Protein AF-A0A820X596-F1 (afdb_monomer_lite)

Sequence (65 aa):
VLIMADNTLENRQFQIQKFDSDNAEQLRVIGAGLGRTGTLSLKIALEQLGFGPCHNMGELLSKPR

Structure (mmCIF, N/CA/C/O backbone):
data_AF-A0A820X596-F1
#
_entry.id   AF-A0A820X596-F1
#
loop_
_atom_site.group_PDB
_atom_site.id
_atom_site.type_symbol
_atom_site.label_atom_id
_atom_site.label_alt_id
_atom_site.label_comp_id
_atom_site.label_asym_id
_atom_site.label_entity_id
_atom_site.label_seq_id
_atom_site.pdbx_PDB_ins_code
_atom_site.Cartn_x
_atom_site.Cartn_y
_atom_site.Cartn_z
_atom_site.occupancy
_atom_site.B_iso_or_equiv
_atom_site.auth_seq_id
_atom_site.auth_comp_id
_atom_site.auth_asym_id
_atom_site.auth_atom_id
_atom_site.pdbx_PDB_model_num
ATOM 1 N N . VAL A 1 1 ? -1.739 0.247 -8.894 1.00 35.94 1 VAL A N 1
ATOM 2 C CA . VAL A 1 1 ? -2.281 0.946 -7.710 1.00 35.94 1 VAL A CA 1
ATOM 3 C C . VAL A 1 1 ? -3.773 1.072 -7.929 1.00 35.94 1 VAL A C 1
ATOM 5 O O . VAL A 1 1 ? -4.165 1.800 -8.829 1.00 35.94 1 VAL A O 1
ATOM 8 N N . LEU A 1 2 ? -4.583 0.315 -7.191 1.00 36.12 2 LEU A N 1
ATOM 9 C CA . LEU A 1 2 ? -5.996 0.647 -7.046 1.00 36.12 2 LEU A CA 1
ATOM 10 C C . LEU A 1 2 ? -6.066 1.464 -5.749 1.00 36.12 2 LEU A C 1
ATOM 12 O O . LEU A 1 2 ? -5.961 0.892 -4.666 1.00 36.12 2 LEU A O 1
ATOM 16 N N . ILE A 1 3 ? -6.100 2.797 -5.844 1.00 36.44 3 ILE A N 1
ATOM 17 C CA . ILE A 1 3 ? -6.476 3.611 -4.681 1.00 36.44 3 ILE A CA 1
ATOM 18 C C . ILE A 1 3 ? -7.992 3.502 -4.631 1.00 36.44 3 ILE A C 1
ATOM 20 O O . ILE A 1 3 ? -8.671 4.084 -5.472 1.00 36.44 3 ILE A O 1
ATOM 24 N N . MET A 1 4 ? -8.520 2.712 -3.701 1.00 38.56 4 MET A N 1
ATOM 25 C CA . MET A 1 4 ? -9.944 2.777 -3.382 1.00 38.56 4 MET A CA 1
ATOM 26 C C . MET A 1 4 ? -10.119 4.007 -2.495 1.00 38.56 4 MET A C 1
ATOM 28 O O . MET A 1 4 ? -10.109 3.916 -1.275 1.00 38.56 4 MET A O 1
ATOM 32 N N . ALA A 1 5 ? -10.113 5.181 -3.124 1.00 37.75 5 ALA A N 1
ATOM 33 C CA . ALA A 1 5 ? -10.589 6.395 -2.487 1.00 37.75 5 ALA A CA 1
ATOM 34 C C . ALA A 1 5 ? -12.116 6.310 -2.411 1.00 37.75 5 ALA A C 1
ATOM 36 O O . ALA A 1 5 ? -12.736 5.713 -3.295 1.00 37.75 5 ALA A O 1
ATOM 37 N N . ASP A 1 6 ? -12.674 6.874 -1.340 1.00 42.66 6 ASP A N 1
ATOM 38 C CA . ASP A 1 6 ? -14.109 7.025 -1.111 1.00 42.66 6 ASP A CA 1
ATOM 39 C C . ASP A 1 6 ? -14.826 7.374 -2.421 1.00 42.66 6 ASP A C 1
ATOM 41 O O . ASP A 1 6 ? -14.597 8.424 -3.027 1.00 42.66 6 ASP A O 1
ATOM 45 N N . ASN A 1 7 ? -15.628 6.424 -2.898 1.00 45.81 7 ASN A N 1
ATOM 46 C CA . ASN A 1 7 ? -16.271 6.502 -4.192 1.00 45.81 7 ASN A CA 1
ATOM 47 C C . ASN A 1 7 ? -17.756 6.774 -3.964 1.00 45.81 7 ASN A C 1
ATOM 49 O O . ASN A 1 7 ? -18.611 5.890 -4.071 1.00 45.81 7 ASN A O 1
ATOM 53 N N . THR A 1 8 ? -18.066 8.043 -3.706 1.00 47.78 8 THR A N 1
ATOM 54 C CA . THR A 1 8 ? -19.345 8.583 -4.158 1.00 47.78 8 THR A CA 1
ATOM 55 C C . THR A 1 8 ? -19.287 8.594 -5.683 1.00 47.78 8 THR A C 1
ATOM 57 O O . THR A 1 8 ? -18.713 9.510 -6.258 1.00 47.78 8 THR A O 1
ATOM 60 N N . LEU A 1 9 ? -19.774 7.523 -6.321 1.00 45.44 9 LEU A N 1
ATOM 61 C CA . LEU A 1 9 ? -20.551 7.512 -7.570 1.00 45.44 9 LEU A CA 1
ATOM 62 C C . LEU A 1 9 ? -20.760 6.067 -8.056 1.00 45.44 9 LEU A C 1
ATOM 64 O O . LEU A 1 9 ? -19.836 5.279 -8.261 1.00 45.44 9 LEU A O 1
ATOM 68 N N . GLU A 1 10 ? -22.034 5.735 -8.226 1.00 52.78 10 GLU A N 1
ATOM 69 C CA . GLU A 1 10 ? -22.557 4.467 -8.714 1.00 52.78 10 GLU A CA 1
ATOM 70 C C . GLU A 1 10 ? -22.236 4.271 -10.202 1.00 52.78 10 GLU A C 1
ATOM 72 O O . GLU A 1 10 ? -22.641 5.099 -11.015 1.00 52.78 10 GLU A O 1
ATOM 77 N N . ASN A 1 11 ? -21.584 3.162 -10.581 1.00 36.56 11 ASN A N 1
ATOM 78 C CA . ASN A 1 11 ? -22.058 2.217 -11.610 1.00 36.56 11 ASN A CA 1
ATOM 79 C C . ASN A 1 11 ? -20.971 1.228 -12.092 1.00 36.56 11 ASN A C 1
ATOM 81 O O . ASN A 1 11 ? -19.929 1.620 -12.602 1.00 36.56 11 ASN A O 1
ATOM 85 N N . ARG A 1 12 ? -21.371 -0.054 -12.085 1.00 42.38 12 ARG A N 1
ATOM 86 C CA . ARG A 1 12 ? -20.970 -1.181 -12.959 1.00 42.38 12 ARG A CA 1
ATOM 87 C C . ARG A 1 12 ? -19.680 -1.981 -12.679 1.00 42.38 12 ARG A C 1
ATOM 89 O O . ARG A 1 12 ? -18.568 -1.599 -13.009 1.00 42.38 12 ARG A O 1
ATOM 96 N N . GLN A 1 13 ? -19.951 -3.220 -12.243 1.00 42.16 13 GLN A N 1
ATOM 97 C CA . GLN A 1 13 ? -19.319 -4.487 -12.647 1.00 42.16 13 GLN A CA 1
ATOM 98 C C . GLN A 1 13 ? -17.825 -4.706 -12.371 1.00 42.16 13 GLN A C 1
ATOM 100 O O . GLN A 1 13 ? -17.132 -5.280 -13.192 1.00 42.16 13 GLN A O 1
ATOM 105 N N . PHE A 1 14 ? -17.374 -4.431 -11.154 1.00 43.94 14 PHE A N 1
ATOM 106 C CA . PHE A 1 14 ? -16.465 -5.333 -10.438 1.00 43.94 14 PHE A CA 1
ATOM 107 C C . PHE A 1 14 ? -16.912 -5.298 -8.976 1.00 43.94 14 PHE A C 1
ATOM 109 O O . PHE A 1 14 ? -17.192 -4.217 -8.462 1.00 43.94 14 PHE A O 1
ATOM 116 N N . GLN A 1 15 ? -17.077 -6.453 -8.321 1.00 38.03 15 GLN A N 1
ATOM 117 C CA . GLN A 1 15 ? -17.465 -6.507 -6.905 1.00 38.03 15 GLN A CA 1
ATOM 118 C C . GLN A 1 15 ? -16.291 -6.058 -6.031 1.00 38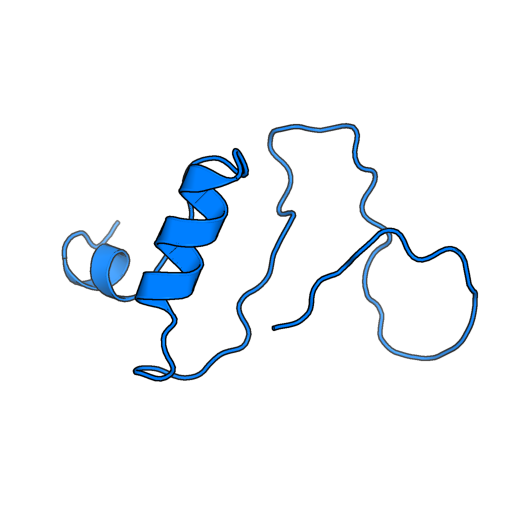.03 15 GLN A C 1
ATOM 120 O O . GLN A 1 15 ? -15.633 -6.856 -5.373 1.00 38.03 15 GLN A O 1
ATOM 125 N N . ILE A 1 16 ? -16.001 -4.763 -6.057 1.00 49.78 16 ILE A N 1
ATOM 126 C CA . ILE A 1 16 ? -15.245 -4.116 -5.004 1.00 49.78 16 ILE A CA 1
ATOM 127 C C . ILE A 1 16 ? -16.244 -3.943 -3.866 1.00 49.78 16 ILE A C 1
ATOM 129 O O . ILE A 1 16 ? -17.180 -3.148 -3.967 1.00 49.78 16 ILE A O 1
ATOM 133 N N . GLN A 1 17 ? -16.104 -4.764 -2.826 1.00 52.84 17 GLN A N 1
ATOM 134 C CA . GLN A 1 17 ? -16.888 -4.619 -1.605 1.00 52.84 17 GLN A CA 1
ATOM 135 C C . GLN A 1 17 ? -16.730 -3.183 -1.100 1.00 52.84 17 GLN A C 1
ATOM 137 O O . GLN A 1 17 ? -15.608 -2.704 -0.936 1.00 52.84 17 GLN A O 1
ATOM 142 N N . LYS A 1 18 ? -17.855 -2.495 -0.879 1.00 53.66 18 LYS A N 1
ATOM 143 C CA . LYS A 1 18 ? -17.863 -1.223 -0.154 1.00 53.66 18 LYS A CA 1
ATOM 144 C C . LYS A 1 18 ? -17.280 -1.514 1.228 1.00 53.66 18 LYS A C 1
ATOM 146 O O . LYS A 1 18 ? -17.819 -2.345 1.953 1.00 53.66 18 LYS A O 1
ATOM 151 N N . PHE A 1 19 ? -16.129 -0.927 1.519 1.00 59.81 19 PHE A N 1
ATOM 152 C CA . PHE A 1 19 ? -15.420 -1.117 2.776 1.00 59.81 19 PHE A CA 1
ATOM 153 C C . PHE A 1 19 ? -15.695 0.111 3.637 1.00 59.81 19 PHE A C 1
ATOM 155 O O . PHE A 1 19 ? -15.273 1.207 3.276 1.00 59.81 19 PHE A O 1
ATOM 162 N N . ASP A 1 20 ? -16.449 -0.072 4.722 1.00 61.25 20 ASP A N 1
ATOM 163 C CA . ASP A 1 20 ? -16.685 0.985 5.705 1.00 61.25 20 ASP A CA 1
ATOM 164 C C . ASP A 1 20 ? -15.365 1.395 6.364 1.00 61.25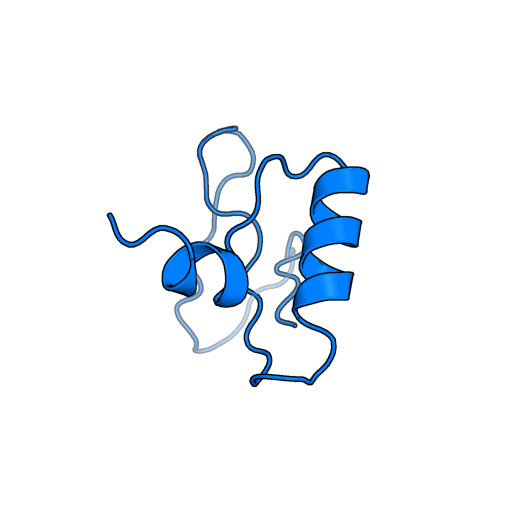 20 ASP A C 1
ATOM 166 O O . ASP A 1 20 ? -14.558 0.558 6.759 1.00 61.25 20 ASP A O 1
ATOM 170 N N . SER A 1 21 ? -15.136 2.700 6.476 1.00 61.81 21 SER A N 1
ATOM 171 C CA . SER A 1 21 ? -13.867 3.288 6.926 1.00 61.81 21 SER A CA 1
ATOM 172 C C . SER A 1 21 ? -13.617 3.182 8.439 1.00 61.81 21 SER A C 1
ATOM 174 O O . SER A 1 21 ? -12.566 3.616 8.912 1.00 61.81 21 SER A O 1
ATOM 176 N N . ASP A 1 22 ? -14.556 2.617 9.201 1.00 62.19 22 ASP A N 1
ATOM 177 C CA . ASP A 1 22 ? -14.624 2.783 10.659 1.00 62.19 22 ASP A CA 1
ATOM 178 C C . ASP A 1 22 ? -13.855 1.724 11.473 1.00 62.19 22 ASP A C 1
ATOM 180 O O . ASP A 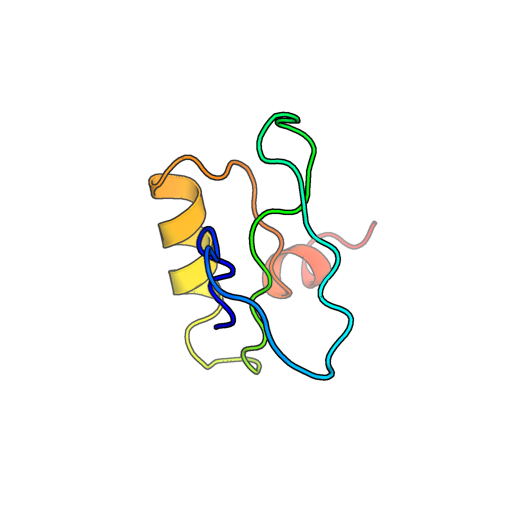1 22 ? -13.726 1.861 12.690 1.00 62.19 22 ASP A O 1
ATOM 184 N N . ASN A 1 23 ? -13.286 0.689 10.840 1.00 62.78 23 ASN A N 1
ATOM 185 C CA . ASN A 1 23 ? -12.455 -0.308 11.528 1.00 6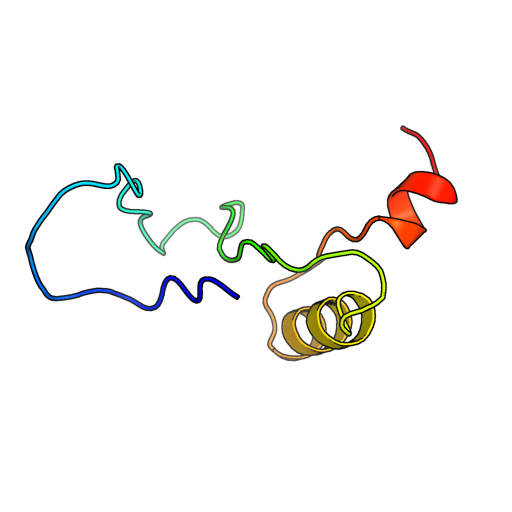2.78 23 ASN A CA 1
ATOM 186 C C . ASN A 1 23 ? -10.963 -0.159 11.189 1.00 62.78 23 ASN A C 1
ATOM 188 O O . ASN A 1 23 ? -10.529 -0.384 10.062 1.00 62.78 23 ASN A O 1
ATOM 192 N N . ALA A 1 24 ? -10.141 0.150 12.198 1.00 59.31 24 ALA A N 1
ATOM 193 C CA . ALA A 1 24 ? -8.688 0.316 12.054 1.00 59.31 24 ALA A CA 1
ATOM 194 C C . ALA A 1 24 ? -7.937 -0.976 11.649 1.00 59.31 24 ALA A C 1
ATOM 196 O O . ALA A 1 24 ? -6.827 -0.902 11.126 1.00 59.31 24 ALA A O 1
ATOM 197 N N . GLU A 1 25 ? -8.552 -2.145 11.844 1.00 65.19 25 GLU A N 1
ATOM 198 C CA . GLU A 1 25 ? -8.029 -3.482 11.498 1.00 65.19 25 GLU A CA 1
ATOM 199 C C . GLU A 1 25 ? -8.344 -3.904 10.046 1.00 65.19 25 GLU A C 1
ATOM 201 O O . GLU A 1 25 ? -8.110 -5.042 9.639 1.00 65.19 25 GLU A O 1
ATOM 206 N N . GLN A 1 26 ? -8.925 -3.010 9.246 1.00 73.44 26 GLN A N 1
ATOM 207 C CA . GLN A 1 26 ? -9.468 -3.344 7.936 1.00 73.44 26 GLN A CA 1
ATOM 208 C C . GLN A 1 26 ? -8.467 -3.067 6.794 1.00 73.44 26 GLN A C 1
ATOM 210 O O . GLN A 1 26 ? -7.733 -2.077 6.801 1.00 73.44 26 GLN A O 1
ATOM 215 N N . LEU A 1 27 ? -8.423 -3.944 5.779 1.00 75.38 27 LEU A N 1
ATOM 216 C CA . LEU A 1 27 ? -7.537 -3.800 4.613 1.00 75.38 27 LEU A CA 1
ATOM 217 C C . LEU A 1 27 ? -7.940 -2.582 3.762 1.00 75.38 27 LEU A C 1
ATOM 219 O O . LEU A 1 27 ? -8.916 -2.634 3.020 1.00 75.38 27 LEU A O 1
ATOM 223 N N . ARG A 1 28 ? -7.157 -1.498 3.843 1.00 82.38 28 ARG A N 1
ATOM 224 C CA . ARG A 1 28 ? -7.455 -0.216 3.172 1.00 82.38 28 ARG A CA 1
ATOM 225 C C . ARG A 1 28 ? -6.856 -0.061 1.771 1.00 82.38 28 ARG A C 1
ATOM 227 O O . ARG A 1 28 ? -7.396 0.678 0.957 1.00 82.38 28 ARG A O 1
ATOM 234 N N . VAL A 1 29 ? -5.731 -0.719 1.471 1.00 83.81 29 VAL A N 1
ATOM 235 C CA . VAL A 1 29 ? -4.987 -0.513 0.212 1.00 83.81 29 VAL A CA 1
ATOM 236 C C . VAL A 1 29 ? -4.491 -1.839 -0.358 1.00 83.81 29 VAL A C 1
ATOM 238 O O . VAL A 1 29 ? -3.900 -2.643 0.359 1.00 83.81 29 VAL A O 1
ATOM 241 N N . ILE A 1 30 ? -4.670 -2.039 -1.670 1.00 86.69 30 ILE A N 1
ATOM 242 C CA . ILE A 1 30 ? -4.144 -3.198 -2.406 1.00 86.69 30 ILE A CA 1
ATOM 243 C C . ILE A 1 30 ? -3.162 -2.732 -3.489 1.00 86.69 30 ILE A C 1
ATOM 245 O O . ILE A 1 30 ? -3.516 -2.098 -4.489 1.00 86.69 30 ILE A O 1
ATOM 249 N N . GLY A 1 31 ? -1.891 -3.087 -3.307 1.00 85.88 31 GLY A N 1
ATOM 250 C CA . GLY A 1 31 ? -0.834 -2.841 -4.282 1.00 85.88 31 GLY A CA 1
ATOM 251 C C . GLY A 1 31 ? -0.809 -3.896 -5.389 1.00 85.88 31 GLY A C 1
ATOM 252 O O . GLY A 1 31 ? -0.040 -4.842 -5.306 1.00 85.88 31 GLY A O 1
ATOM 253 N N . ALA A 1 32 ? -1.582 -3.714 -6.462 1.00 87.62 32 ALA A N 1
ATOM 254 C CA . ALA A 1 32 ? -1.581 -4.612 -7.632 1.00 87.62 32 ALA A CA 1
ATOM 255 C C . ALA A 1 32 ? -0.369 -4.422 -8.586 1.00 87.62 32 ALA A C 1
ATOM 257 O O . ALA A 1 32 ? -0.503 -4.540 -9.801 1.00 87.62 32 ALA A O 1
ATOM 258 N N . GLY A 1 33 ? 0.795 -4.024 -8.060 1.00 85.75 33 GLY A N 1
ATOM 259 C CA . GLY A 1 33 ? 2.023 -3.832 -8.843 1.00 85.75 33 GLY A CA 1
ATOM 260 C C . GLY A 1 33 ? 2.843 -5.119 -8.953 1.00 85.75 33 GLY A C 1
ATOM 261 O O . GLY A 1 33 ? 2.839 -5.932 -8.031 1.00 85.75 33 GLY A O 1
ATOM 262 N N . LEU A 1 34 ? 3.571 -5.294 -10.059 1.00 86.81 34 LEU A N 1
ATOM 263 C CA . LEU A 1 34 ? 4.487 -6.424 -10.230 1.00 86.81 34 LEU A CA 1
ATOM 264 C C . LEU A 1 34 ? 5.773 -6.237 -9.410 1.00 86.81 34 LEU A C 1
ATOM 266 O O . LEU A 1 34 ? 6.130 -5.139 -8.975 1.00 86.81 34 LEU A O 1
ATOM 270 N N . GLY A 1 35 ? 6.512 -7.330 -9.219 1.00 86.31 35 GLY A N 1
ATOM 271 C CA . GLY A 1 35 ? 7.829 -7.272 -8.593 1.00 86.31 35 GLY A CA 1
ATOM 272 C C . GLY A 1 35 ? 8.734 -6.250 -9.288 1.00 86.31 35 GLY A C 1
ATOM 273 O O . GLY A 1 35 ? 8.754 -6.150 -10.511 1.00 86.31 35 GLY A O 1
ATOM 274 N N . ARG A 1 36 ? 9.506 -5.498 -8.493 1.00 89.81 36 ARG A N 1
ATOM 275 C CA . ARG A 1 36 ? 10.470 -4.478 -8.955 1.00 89.81 36 ARG A CA 1
ATOM 276 C C . ARG A 1 36 ? 9.868 -3.203 -9.570 1.00 89.81 36 ARG A C 1
ATOM 278 O O . ARG A 1 36 ? 10.639 -2.333 -9.952 1.00 89.81 36 ARG A O 1
ATOM 285 N N . THR A 1 37 ? 8.549 -2.999 -9.553 1.00 91.31 37 THR A N 1
ATOM 286 C CA . THR A 1 37 ? 7.916 -1.739 -10.008 1.00 91.31 37 THR A CA 1
ATOM 287 C C . THR A 1 37 ? 7.698 -0.734 -8.865 1.00 91.31 37 THR A C 1
ATOM 289 O O . THR A 1 37 ? 6.632 -0.134 -8.745 1.00 91.31 37 THR A O 1
ATOM 292 N N . GLY A 1 38 ? 8.670 -0.594 -7.957 1.00 89.44 38 GLY A N 1
ATOM 293 C CA . GLY A 1 38 ? 8.568 0.344 -6.827 1.00 89.44 38 GLY A CA 1
ATOM 294 C C . GLY A 1 38 ? 7.645 -0.096 -5.680 1.00 89.44 38 GLY A C 1
ATOM 295 O O . GLY A 1 38 ? 7.256 0.729 -4.858 1.00 89.44 38 GLY A O 1
ATOM 296 N N . THR A 1 39 ? 7.314 -1.390 -5.566 1.00 90.81 39 THR A N 1
ATOM 297 C CA . THR A 1 39 ? 6.438 -1.919 -4.496 1.00 90.81 39 THR A CA 1
ATOM 298 C C . THR A 1 39 ? 6.976 -1.669 -3.083 1.00 90.81 39 THR A C 1
ATOM 300 O O . THR A 1 39 ? 6.196 -1.535 -2.147 1.00 90.81 39 THR A O 1
ATOM 303 N N . LEU A 1 40 ? 8.304 -1.606 -2.919 1.00 91.75 40 LEU A N 1
ATOM 304 C CA . LEU A 1 40 ? 8.939 -1.294 -1.634 1.00 91.75 40 LEU A CA 1
ATOM 305 C C . LEU A 1 40 ? 8.792 0.192 -1.281 1.00 91.75 40 LEU A C 1
ATOM 307 O O . LEU A 1 40 ? 8.435 0.521 -0.156 1.00 91.75 40 LEU A O 1
ATOM 311 N N . SER A 1 41 ? 9.012 1.084 -2.248 1.00 93.00 41 SER A N 1
ATOM 312 C CA . SER A 1 41 ? 8.800 2.523 -2.066 1.00 93.00 41 SER A CA 1
ATOM 313 C C . SER A 1 41 ? 7.343 2.824 -1.713 1.00 93.00 41 SER A C 1
ATOM 315 O O . SER A 1 41 ? 7.082 3.621 -0.819 1.00 93.00 41 SER A O 1
ATOM 317 N N . LEU A 1 42 ? 6.399 2.130 -2.359 1.00 91.56 42 LEU A N 1
ATOM 318 C CA . LEU A 1 42 ? 4.974 2.250 -2.057 1.00 91.56 42 LEU A CA 1
ATOM 319 C C . LEU A 1 42 ? 4.641 1.800 -0.627 1.00 91.56 42 LEU A C 1
ATOM 321 O O . LEU A 1 42 ? 3.902 2.498 0.059 1.00 91.56 42 LEU A O 1
ATOM 325 N N . LYS A 1 43 ? 5.208 0.675 -0.163 1.00 91.00 43 LYS A N 1
ATOM 326 C CA . LYS A 1 43 ? 5.064 0.210 1.228 1.00 91.00 43 LYS A CA 1
ATOM 327 C C . LYS A 1 43 ? 5.475 1.306 2.219 1.00 91.00 43 LYS A C 1
ATOM 329 O O . LYS A 1 43 ? 4.691 1.663 3.089 1.00 91.00 43 LYS A O 1
ATOM 334 N N . ILE A 1 44 ? 6.680 1.856 2.051 1.00 92.94 44 ILE A N 1
ATOM 335 C CA . ILE A 1 44 ? 7.240 2.875 2.954 1.00 92.94 44 ILE A CA 1
ATOM 336 C C . ILE A 1 44 ? 6.374 4.138 2.955 1.00 92.94 44 ILE A C 1
ATOM 338 O O . ILE A 1 44 ? 6.085 4.677 4.019 1.00 92.94 44 ILE A O 1
ATOM 342 N N . ALA A 1 45 ? 5.929 4.595 1.782 1.00 93.62 45 ALA A N 1
ATOM 343 C CA . ALA A 1 45 ? 5.072 5.772 1.680 1.00 93.62 45 ALA A CA 1
ATOM 344 C C . ALA A 1 45 ? 3.743 5.586 2.435 1.00 93.62 45 ALA A C 1
ATOM 346 O O . ALA A 1 45 ? 3.313 6.487 3.147 1.00 93.62 45 ALA A O 1
ATOM 347 N N . LEU A 1 46 ? 3.110 4.412 2.330 1.00 91.44 46 LEU A N 1
ATOM 348 C CA 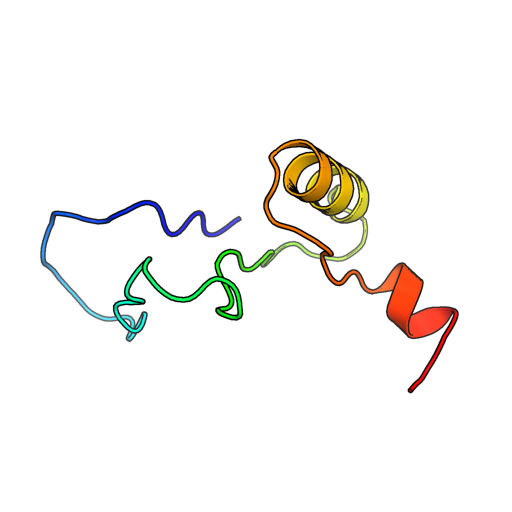. LEU A 1 46 ? 1.869 4.112 3.054 1.00 91.44 46 LEU A CA 1
ATOM 349 C C . LEU A 1 46 ? 2.081 4.066 4.574 1.00 91.44 46 LEU A C 1
ATOM 351 O O . LEU A 1 46 ? 1.274 4.617 5.322 1.00 91.44 46 LEU A O 1
ATOM 355 N N . GLU A 1 47 ? 3.186 3.473 5.031 1.00 91.06 47 GLU A N 1
ATOM 356 C CA . GLU A 1 47 ? 3.557 3.461 6.451 1.00 91.06 47 GLU A CA 1
ATOM 357 C C . GLU A 1 47 ? 3.773 4.888 6.984 1.00 91.06 47 GLU A C 1
ATOM 359 O O . GLU A 1 47 ? 3.247 5.236 8.041 1.00 91.06 47 GLU A O 1
ATOM 364 N N . GLN A 1 48 ? 4.461 5.744 6.221 1.00 94.31 48 GLN A N 1
ATOM 365 C CA . GLN A 1 48 ? 4.672 7.158 6.561 1.00 94.31 48 GLN A CA 1
ATOM 366 C C . GLN A 1 48 ? 3.371 7.970 6.602 1.00 94.31 48 GLN A C 1
ATOM 368 O O . GLN A 1 48 ? 3.241 8.874 7.423 1.00 94.31 48 GLN A O 1
ATOM 373 N N . LEU A 1 49 ? 2.402 7.643 5.744 1.00 89.94 49 LEU A N 1
ATOM 374 C CA . LEU A 1 49 ? 1.086 8.286 5.711 1.00 89.94 49 LEU A CA 1
ATOM 375 C C . LEU A 1 49 ? 0.140 7.810 6.831 1.00 89.94 49 LEU A C 1
ATOM 377 O O . LEU A 1 49 ? -0.990 8.285 6.907 1.00 89.94 49 LEU A O 1
ATOM 381 N N . GLY A 1 50 ? 0.571 6.888 7.699 1.00 88.50 50 GLY A N 1
ATOM 382 C CA . GLY A 1 50 ? -0.226 6.426 8.839 1.00 88.50 50 GLY A CA 1
ATOM 383 C C . GLY A 1 50 ? -1.190 5.279 8.517 1.00 88.50 50 GLY A C 1
ATOM 384 O O . GLY A 1 50 ? -2.124 5.024 9.279 1.00 88.50 50 GLY A O 1
ATOM 385 N N . PHE A 1 51 ? -0.970 4.543 7.421 1.00 84.81 51 PHE A N 1
ATOM 386 C CA . PHE A 1 51 ? -1.782 3.358 7.109 1.00 84.81 51 PHE A CA 1
ATOM 387 C C . PHE A 1 51 ? -1.493 2.160 8.028 1.00 84.81 51 PHE A C 1
ATOM 389 O O . PHE A 1 51 ? -2.247 1.186 8.007 1.00 84.81 51 PHE A O 1
ATOM 396 N N . GLY A 1 52 ? -0.463 2.253 8.873 1.00 85.81 52 GLY A N 1
ATOM 397 C CA . GLY A 1 52 ? -0.007 1.157 9.721 1.00 85.81 52 GLY A CA 1
ATOM 398 C C . GLY A 1 52 ? 0.910 0.187 8.965 1.00 85.81 52 GLY A C 1
ATOM 399 O O . GLY A 1 52 ? 1.324 0.481 7.839 1.00 85.81 52 GLY A O 1
ATOM 400 N N . PRO A 1 53 ? 1.268 -0.953 9.581 1.00 86.06 53 PRO A N 1
ATOM 401 C CA . PRO A 1 53 ? 2.191 -1.913 8.985 1.00 86.06 53 PRO A CA 1
ATOM 402 C C . PRO A 1 53 ? 1.646 -2.463 7.662 1.00 86.06 53 PRO A C 1
ATOM 404 O O . PRO A 1 53 ? 0.510 -2.929 7.589 1.00 86.06 53 PRO A O 1
ATOM 407 N N . CYS A 1 54 ? 2.470 -2.431 6.614 1.00 86.50 54 CYS A N 1
ATOM 408 C CA . CYS A 1 54 ? 2.093 -2.884 5.274 1.00 86.50 54 CYS A CA 1
ATOM 409 C C . CYS A 1 54 ? 2.857 -4.156 4.885 1.00 86.50 54 CYS A C 1
ATOM 411 O O . CYS A 1 54 ? 4.040 -4.289 5.175 1.00 86.50 54 CYS A O 1
ATOM 413 N N . HIS A 1 55 ? 2.219 -5.082 4.164 1.00 85.38 55 HIS A N 1
ATOM 414 C CA . HIS A 1 55 ? 2.885 -6.303 3.699 1.00 85.38 55 HIS A CA 1
ATOM 415 C C . HIS A 1 55 ? 3.595 -6.112 2.354 1.00 85.38 55 HIS A C 1
ATOM 417 O O . HIS A 1 55 ? 3.039 -5.562 1.403 1.00 85.38 55 HIS A O 1
ATOM 423 N N . ASN A 1 56 ? 4.825 -6.621 2.255 1.00 89.50 56 ASN A N 1
ATOM 424 C CA . ASN A 1 56 ? 5.576 -6.699 1.005 1.00 89.50 56 ASN A CA 1
ATOM 425 C C . ASN A 1 56 ? 6.243 -8.071 0.838 1.00 89.50 56 ASN A C 1
ATOM 427 O O . ASN A 1 56 ? 6.657 -8.703 1.807 1.00 89.50 56 ASN A O 1
ATOM 431 N N . MET A 1 57 ? 6.410 -8.503 -0.415 1.00 82.81 57 MET A N 1
ATOM 432 C CA . MET A 1 57 ? 7.012 -9.797 -0.740 1.00 82.81 57 MET A CA 1
ATOM 433 C C . MET A 1 57 ? 8.429 -9.983 -0.169 1.00 82.81 57 MET A C 1
ATOM 435 O O . MET A 1 57 ? 8.773 -11.086 0.239 1.00 82.81 57 MET A O 1
ATOM 439 N N . GLY A 1 58 ? 9.251 -8.928 -0.085 1.00 83.56 58 GLY A N 1
ATOM 440 C CA . GLY A 1 58 ? 10.599 -9.030 0.495 1.00 83.56 58 GLY A CA 1
ATOM 441 C C . GLY A 1 58 ? 10.599 -9.436 1.975 1.00 83.56 58 GLY A C 1
ATOM 442 O O . GLY A 1 58 ? 11.475 -10.175 2.426 1.00 83.56 58 GLY A O 1
ATOM 443 N N . GLU A 1 59 ? 9.588 -9.012 2.729 1.00 81.38 59 GLU A N 1
ATOM 444 C CA . GLU A 1 59 ? 9.434 -9.391 4.137 1.00 81.38 59 GLU A CA 1
ATOM 445 C C . GLU A 1 59 ? 8.975 -10.843 4.270 1.00 81.38 59 GLU A C 1
ATOM 447 O O . GLU A 1 59 ? 9.522 -11.588 5.077 1.00 81.38 59 GLU A O 1
ATOM 452 N N . LEU A 1 60 ? 8.044 -11.271 3.414 1.00 82.56 60 LEU A N 1
ATOM 453 C CA . LEU A 1 60 ? 7.552 -12.651 3.391 1.00 82.56 60 LEU A CA 1
ATOM 454 C C . LEU A 1 60 ? 8.657 -13.658 3.042 1.00 82.56 60 LEU A C 1
ATOM 456 O O . LEU A 1 60 ? 8.690 -14.751 3.596 1.00 82.56 60 LEU A O 1
ATOM 460 N N . LEU A 1 61 ? 9.582 -13.283 2.154 1.00 84.69 61 LEU A N 1
ATOM 461 C CA . LEU A 1 61 ? 10.718 -14.130 1.782 1.00 84.69 61 LEU A CA 1
ATOM 462 C C . LEU A 1 61 ? 11.779 -14.236 2.887 1.00 84.69 61 LEU A C 1
ATOM 464 O O . LEU A 1 61 ? 12.434 -15.266 3.001 1.00 84.69 61 LEU A O 1
ATOM 468 N N . SER A 1 62 ? 11.975 -13.178 3.680 1.00 83.88 62 SER A N 1
ATOM 469 C CA . SER A 1 62 ? 12.985 -13.160 4.752 1.00 83.88 62 SER A CA 1
ATOM 470 C C . SER A 1 62 ? 12.486 -13.763 6.065 1.00 83.88 62 SER A C 1
ATOM 472 O O . SER A 1 62 ? 13.294 -14.229 6.868 1.00 83.88 62 SER A O 1
ATOM 474 N N . LYS A 1 63 ? 11.168 -13.763 6.290 1.00 80.81 63 LYS A N 1
ATOM 475 C CA . LYS A 1 63 ? 10.513 -14.359 7.457 1.00 80.81 63 LYS A CA 1
ATOM 476 C C . LYS A 1 63 ? 9.241 -15.091 7.014 1.00 80.81 63 LYS A C 1
ATOM 478 O O . LYS A 1 63 ? 8.153 -14.516 7.120 1.00 80.81 63 LYS A O 1
ATOM 483 N N . PRO A 1 64 ? 9.359 -16.333 6.513 1.00 68.06 64 PRO A N 1
ATOM 484 C CA . PRO A 1 64 ? 8.184 -17.160 6.273 1.00 68.06 64 PRO A CA 1
ATOM 485 C C . PRO A 1 64 ? 7.453 -17.395 7.605 1.00 68.06 64 PRO A C 1
ATOM 487 O O . PRO A 1 64 ? 8.101 -17.598 8.634 1.00 68.06 64 PRO A O 1
ATOM 490 N N . ARG A 1 65 ? 6.121 -17.303 7.594 1.00 65.31 65 ARG A N 1
ATOM 491 C CA . ARG A 1 65 ? 5.260 -17.663 8.731 1.00 65.31 65 ARG A CA 1
ATOM 492 C C . ARG A 1 65 ? 4.790 -19.101 8.606 1.00 65.31 65 ARG A C 1
ATOM 494 O O . ARG A 1 65 ? 4.577 -19.526 7.449 1.00 65.31 65 ARG A O 1
#

InterPro domains:
  IPR027417 P-loop containing nucleoside triphosphate hydrolase [G3DSA:3.40.50.300] (21-65)
  IPR040632 Sulfotransferase, S. mansonii-type [PF17784] (28-64)

Organism: NCBI:txid392032

Foldseek 3Di:
DPQPDPDPDDDDDDPPDPDDPPDLPDDRDDDPDDPPPCPVVVQVVCVVVVNNHDDDPVVCVVDPD

Radius of gyration: 13.9 Å; chains: 1; bounding box: 36×26×25 Å

pLDDT: mean 71.49, std 19.84, range [35.94, 94.31]

Secondary structure (DSSP, 8-st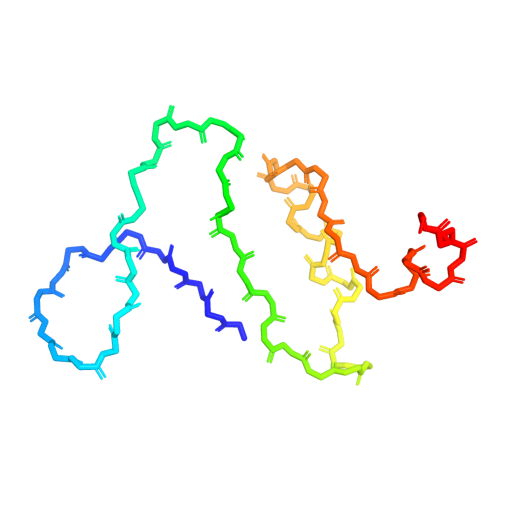ate):
-B----------S-------TT-TTS---B--PPTTSSHHHHHHHHHHTT--S---HHHHHHS--